Protein AF-A0A8I6AKY4-F1 (afdb_monomer_lite)

pLDDT: mean 74.77, std 22.82, range [27.61, 95.56]

Secondary structure (DSSP, 8-state):
-EEEEE--S--SS--SS-GGGGS-TTT--EEEE-SHHHHHHHHSGGGTTT---EEEEES-SS--EEE-----SS---HHHHHHHHHHHHHTTTTTTEEEE-S---GGGGTT--S-EEEEPPPP---PPP-----S------PPPPP-------------

Radius of gyration: 21.09 Å; chains: 1; bounding box: 48×39×75 Å

Foldseek 3Di:
DEKAFEDDPQAADPPVPQNQRNPHLLVDFGKAADCVQCVVCVVPVVSHPVGGYIYTHHNDHDAMDDDDDHDDPDDDDPVVVLVVLCVCCVPPCPVAEAEDADPDDRVVCVPVDHHHYDYDDDPDPPDDDPDDDDPDDDDDDDDDDDDPPPDPPDPDDDD

Sequence (159 aa):
MTTVHAITATVDGLSGKLWRDGHGAAQNIIPASTGAAKAVGKVIPELNEKLTGMAFRVPIPNVSVVDLTCHLEKPAKYNDIKKVVKQASEGPLKGILGYTEDQVVSCDFNTTGGWTSWPTWPPRSKKPWTTHPSPARILRARERPSVAEESPSQLSPQH

Structure (mmCIF, N/CA/C/O backbone):
data_AF-A0A8I6AKY4-F1
#
_entry.id   AF-A0A8I6AKY4-F1
#
loop_
_atom_site.group_PDB
_atom_site.id
_atom_site.type_symbol
_atom_site.label_atom_id
_atom_site.label_alt_id
_atom_site.label_comp_id
_atom_site.label_asym_id
_atom_site.label_entity_id
_atom_site.label_seq_id
_atom_site.pdbx_PDB_ins_code
_atom_site.Cartn_x
_atom_site.Cartn_y
_atom_site.Cartn_z
_atom_site.occupancy
_atom_site.B_iso_or_equiv
_atom_site.auth_seq_id
_atom_site.auth_comp_id
_atom_site.auth_asym_id
_atom_site.auth_atom_id
_atom_site.pdbx_PDB_model_num
ATOM 1 N N . MET A 1 1 ? -0.404 7.365 4.313 1.00 91.31 1 MET A N 1
ATOM 2 C CA . MET A 1 1 ? -0.684 6.403 3.225 1.00 91.31 1 MET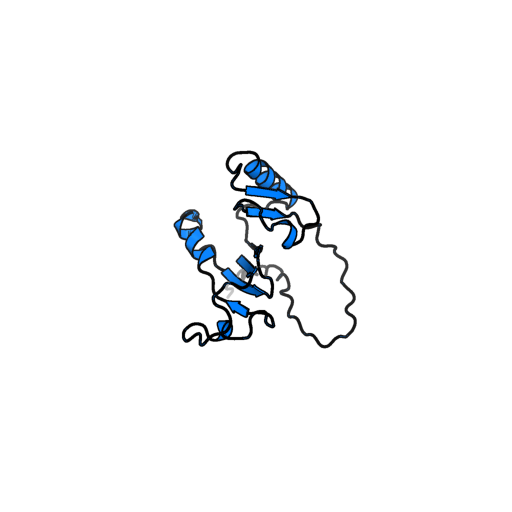 A CA 1
ATOM 3 C C . MET A 1 1 ? 0.400 6.472 2.165 1.00 91.31 1 MET A C 1
ATOM 5 O O . MET A 1 1 ? 0.971 7.538 1.955 1.00 91.31 1 MET A O 1
ATOM 9 N N . THR A 1 2 ? 0.641 5.369 1.476 1.00 95.56 2 THR A N 1
ATOM 10 C CA . THR A 1 2 ? 1.511 5.305 0.302 1.00 95.56 2 THR A CA 1
ATOM 11 C C . THR A 1 2 ? 0.701 4.749 -0.855 1.00 95.56 2 THR A C 1
ATOM 13 O O . THR A 1 2 ? -0.006 3.766 -0.678 1.00 95.56 2 THR A O 1
ATOM 16 N N . THR A 1 3 ? 0.781 5.349 -2.038 1.00 93.94 3 THR A N 1
ATOM 17 C CA . THR A 1 3 ? 0.247 4.718 -3.251 1.00 93.94 3 THR A CA 1
ATOM 18 C C . THR A 1 3 ? 1.386 4.157 -4.089 1.00 93.94 3 THR A C 1
ATOM 20 O O . THR A 1 3 ? 2.341 4.870 -4.393 1.00 93.94 3 THR A O 1
ATOM 23 N N . VAL A 1 4 ? 1.301 2.876 -4.444 1.00 94.81 4 VAL A N 1
ATOM 24 C CA . VAL A 1 4 ? 2.139 2.291 -5.493 1.00 94.81 4 VAL A CA 1
ATOM 25 C C . VAL A 1 4 ? 1.341 2.427 -6.775 1.00 94.81 4 VAL A C 1
ATOM 27 O O . VAL A 1 4 ? 0.308 1.777 -6.949 1.00 94.81 4 VAL A O 1
ATOM 30 N N . HIS A 1 5 ? 1.769 3.367 -7.604 1.00 92.88 5 HIS A N 1
ATOM 31 C CA . HIS A 1 5 ? 0.959 3.921 -8.668 1.00 92.88 5 HIS A CA 1
ATOM 32 C C . HIS A 1 5 ? 1.560 3.603 -10.034 1.00 92.88 5 HIS A C 1
ATOM 34 O O . HIS A 1 5 ? 2.763 3.755 -10.239 1.00 92.88 5 HIS A O 1
ATOM 40 N N . ALA A 1 6 ? 0.711 3.221 -10.985 1.00 92.38 6 ALA A N 1
ATOM 41 C CA . ALA A 1 6 ? 1.086 3.073 -12.386 1.00 92.38 6 ALA A CA 1
ATOM 42 C C . ALA A 1 6 ? 1.697 4.363 -12.952 1.00 92.38 6 ALA A C 1
ATOM 44 O O . ALA A 1 6 ? 1.391 5.479 -12.494 1.00 92.38 6 ALA A O 1
ATOM 45 N N . ILE A 1 7 ? 2.541 4.214 -13.968 1.00 89.62 7 ILE A N 1
ATOM 46 C CA . ILE A 1 7 ? 2.985 5.356 -14.763 1.00 89.62 7 ILE A CA 1
ATOM 47 C C . ILE A 1 7 ? 1.781 5.988 -15.473 1.00 89.62 7 ILE A C 1
ATOM 49 O O . ILE A 1 7 ? 0.850 5.304 -15.886 1.00 89.62 7 ILE A O 1
ATOM 53 N N . THR A 1 8 ? 1.777 7.311 -15.579 1.00 84.1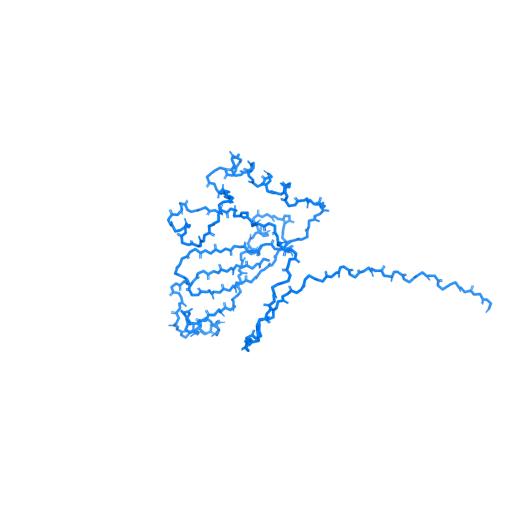9 8 THR A N 1
ATOM 54 C CA . THR A 1 8 ? 0.749 8.074 -16.304 1.00 84.19 8 THR A CA 1
ATOM 55 C C . THR A 1 8 ? 1.361 8.683 -17.559 1.00 84.19 8 THR A C 1
ATOM 57 O O . THR A 1 8 ? 2.575 8.715 -17.681 1.00 84.19 8 THR A O 1
ATOM 60 N N . ALA A 1 9 ? 0.563 9.217 -18.485 1.00 73.88 9 ALA A N 1
ATOM 61 C CA . ALA A 1 9 ? 1.056 9.789 -19.749 1.00 73.88 9 ALA A CA 1
ATOM 62 C C . ALA A 1 9 ? 2.024 10.993 -19.608 1.00 73.88 9 ALA A C 1
ATOM 64 O O . ALA A 1 9 ? 2.488 11.540 -20.599 1.00 73.88 9 ALA A O 1
ATOM 65 N N . THR A 1 10 ? 2.337 11.417 -18.383 1.00 65.44 10 THR A N 1
ATOM 66 C CA . THR A 1 10 ? 3.255 12.514 -18.052 1.00 65.44 10 THR A CA 1
ATOM 67 C C . THR A 1 10 ? 4.720 12.068 -17.957 1.00 65.44 10 THR A C 1
ATOM 69 O O . THR A 1 10 ? 5.490 12.694 -17.233 1.00 65.44 10 THR A O 1
ATOM 72 N N . VAL A 1 11 ? 5.092 10.963 -18.606 1.00 56.97 11 VAL A N 1
ATOM 73 C CA . VAL A 1 11 ? 6.409 10.328 -18.458 1.00 56.97 11 VAL A CA 1
ATOM 74 C C . VAL A 1 11 ? 7.369 10.720 -19.574 1.00 56.97 11 VAL A C 1
ATOM 76 O O . VAL A 1 11 ? 6.969 10.837 -20.726 1.00 56.97 11 VAL A O 1
ATOM 79 N N . ASP A 1 12 ? 8.631 10.908 -19.191 1.00 52.47 12 ASP A N 1
ATOM 80 C CA . ASP A 1 12 ? 9.791 11.198 -20.037 1.00 52.47 12 ASP A CA 1
ATOM 81 C C . ASP A 1 12 ? 9.717 12.555 -20.767 1.00 52.47 12 ASP A C 1
ATOM 83 O O . ASP A 1 12 ? 9.501 12.665 -21.972 1.00 52.47 12 ASP A O 1
ATOM 87 N N . GLY A 1 13 ? 9.935 13.631 -20.003 1.00 56.31 13 GLY A N 1
ATOM 88 C CA . GLY A 1 13 ? 10.066 14.995 -20.516 1.00 56.31 13 GLY A CA 1
ATOM 89 C C . GLY A 1 13 ? 10.675 15.951 -19.486 1.00 56.31 13 GLY A C 1
ATOM 90 O O . GLY A 1 13 ? 10.803 15.612 -18.309 1.00 56.31 13 GLY A O 1
ATOM 91 N N . LEU A 1 14 ? 11.059 17.160 -19.916 1.00 53.72 14 LEU A N 1
ATOM 92 C CA . LEU A 1 14 ? 11.582 18.219 -19.039 1.00 53.72 14 LEU A CA 1
ATOM 93 C C . LEU A 1 14 ? 10.528 18.628 -17.994 1.00 53.72 14 LEU A C 1
ATOM 95 O O . LEU A 1 14 ? 9.745 19.556 -18.197 1.00 53.72 14 LEU A O 1
ATOM 99 N N . SER A 1 15 ? 10.505 17.951 -16.848 1.00 62.69 15 SER A N 1
ATOM 100 C CA . SER A 1 15 ? 9.661 18.339 -15.723 1.00 62.69 15 SER A CA 1
ATOM 101 C C . SER A 1 15 ? 10.330 19.475 -14.955 1.00 62.69 15 SER A C 1
ATOM 103 O O . SER A 1 15 ? 11.101 19.262 -14.021 1.00 62.69 15 SER A O 1
ATOM 105 N N . GLY A 1 16 ? 10.019 20.716 -15.338 1.00 63.00 16 GLY A N 1
ATOM 106 C CA . GLY A 1 16 ? 10.543 21.911 -14.664 1.00 63.00 16 GLY A CA 1
ATOM 107 C C . GLY A 1 16 ? 10.084 22.069 -13.206 1.00 63.00 16 GLY A C 1
ATOM 108 O O . GLY A 1 16 ? 10.646 22.878 -12.476 1.00 63.00 16 GLY A O 1
ATOM 109 N N . LYS A 1 17 ? 9.066 21.313 -12.766 1.00 68.94 17 LYS A N 1
ATOM 110 C CA . LYS A 1 17 ? 8.501 21.397 -11.404 1.00 68.94 17 LYS A CA 1
ATOM 111 C C . LYS A 1 17 ? 8.797 20.170 -10.541 1.00 68.94 17 LYS A C 1
ATOM 113 O O . LYS A 1 17 ? 8.909 20.305 -9.326 1.00 68.94 17 LYS A O 1
ATOM 118 N N . LEU A 1 18 ? 8.916 18.984 -11.142 1.00 76.06 18 LEU A N 1
ATOM 119 C CA . LEU A 1 18 ? 9.116 17.710 -10.446 1.00 76.06 18 LEU A CA 1
ATOM 120 C C . LEU A 1 18 ? 10.275 16.962 -11.103 1.00 76.06 18 LEU A C 1
ATOM 122 O O . LEU A 1 18 ? 10.064 16.083 -11.931 1.00 76.06 18 LEU A O 1
ATOM 126 N N . TRP A 1 19 ? 11.503 17.319 -10.724 1.00 81.31 19 TRP A N 1
ATOM 127 C CA . TRP A 1 19 ? 12.734 16.811 -11.346 1.00 81.31 19 TRP A CA 1
ATOM 128 C C . TRP A 1 19 ? 12.799 15.280 -11.445 1.00 81.31 19 TRP A C 1
ATOM 130 O O . TRP A 1 19 ? 13.345 14.749 -12.406 1.00 81.31 19 TRP A O 1
ATOM 140 N N . ARG A 1 20 ? 12.202 14.570 -10.475 1.00 81.69 20 ARG A N 1
ATOM 141 C CA . ARG A 1 20 ? 12.187 13.104 -10.445 1.00 81.69 20 ARG A CA 1
ATOM 142 C C . ARG A 1 20 ? 11.324 12.482 -11.541 1.00 81.69 20 ARG A C 1
ATOM 144 O O . ARG A 1 20 ? 11.651 11.402 -12.016 1.00 81.69 20 ARG A O 1
ATOM 151 N N . ASP A 1 21 ? 10.250 13.157 -11.939 1.00 79.31 21 ASP A N 1
ATOM 152 C CA . ASP A 1 21 ? 9.295 12.650 -12.933 1.00 79.31 21 ASP A CA 1
ATOM 153 C C . ASP A 1 21 ? 9.873 12.691 -14.358 1.00 79.31 21 ASP A C 1
ATOM 155 O O . ASP A 1 21 ? 9.324 12.072 -15.262 1.00 79.31 21 ASP A O 1
ATOM 159 N N . GLY A 1 22 ? 10.990 13.403 -14.558 1.00 78.00 22 GLY A N 1
ATOM 160 C CA . GLY A 1 22 ? 11.716 13.436 -15.828 1.00 78.00 22 GLY A CA 1
ATOM 161 C C . GLY A 1 22 ? 12.655 12.245 -16.054 1.00 78.00 22 GLY A C 1
ATOM 162 O O . GLY A 1 22 ? 13.256 12.154 -17.121 1.00 78.00 22 GLY A O 1
ATOM 163 N N . HIS A 1 23 ? 12.824 11.351 -15.073 1.00 82.19 23 HIS A N 1
ATOM 164 C CA . HIS A 1 23 ? 13.588 10.117 -15.260 1.00 82.19 23 HIS A CA 1
ATOM 165 C C . HIS A 1 23 ? 12.758 9.058 -15.993 1.00 82.19 23 HIS A C 1
ATOM 167 O O . HIS A 1 23 ? 11.559 8.961 -15.755 1.00 82.19 23 HIS A O 1
ATOM 173 N N . GLY A 1 24 ? 13.434 8.212 -16.783 1.00 83.44 24 GLY A N 1
ATOM 174 C CA . GLY A 1 24 ? 12.841 7.107 -17.546 1.00 83.44 24 GLY A CA 1
ATOM 175 C C . GLY A 1 24 ? 11.851 6.278 -16.728 1.00 83.44 24 GLY A C 1
ATOM 176 O O . GLY A 1 24 ? 12.265 5.435 -15.924 1.00 83.44 24 GLY A O 1
ATOM 177 N N . ALA A 1 25 ? 10.552 6.500 -16.910 1.00 85.69 25 ALA A N 1
ATOM 178 C CA . ALA A 1 25 ? 9.545 5.989 -15.977 1.00 85.69 25 ALA A CA 1
ATOM 179 C C . ALA A 1 25 ? 9.396 4.462 -16.019 1.00 85.69 25 ALA A C 1
ATOM 181 O O . ALA A 1 25 ? 9.100 3.834 -15.006 1.00 85.69 25 ALA A O 1
ATOM 182 N N . ALA A 1 26 ? 9.670 3.850 -17.172 1.00 88.56 26 ALA A N 1
ATOM 183 C CA . ALA A 1 26 ? 9.663 2.397 -17.339 1.00 88.56 26 ALA A CA 1
ATOM 184 C C . ALA A 1 26 ? 10.854 1.689 -16.658 1.00 88.56 26 ALA A C 1
ATOM 186 O O . ALA A 1 26 ? 10.868 0.466 -16.559 1.00 88.56 26 ALA A O 1
ATOM 187 N N . GLN A 1 27 ? 11.860 2.438 -16.196 1.00 89.69 27 GLN A N 1
ATOM 188 C CA . GLN A 1 27 ? 13.101 1.893 -15.630 1.00 89.69 27 GLN A CA 1
ATOM 189 C C . GLN A 1 27 ? 13.296 2.249 -14.152 1.00 89.69 27 GLN A C 1
ATOM 191 O O . GLN A 1 27 ? 14.243 1.777 -13.528 1.00 89.69 27 GLN A O 1
ATOM 196 N N . ASN A 1 28 ? 12.421 3.080 -13.580 1.00 89.69 28 ASN A N 1
ATOM 197 C CA . ASN A 1 28 ? 12.614 3.656 -12.255 1.00 89.69 28 ASN A CA 1
ATOM 198 C C . ASN A 1 28 ? 11.405 3.449 -11.344 1.00 89.69 28 ASN A C 1
ATOM 200 O O . ASN A 1 28 ? 10.258 3.402 -11.781 1.00 89.69 28 ASN A O 1
ATOM 204 N N . ILE A 1 29 ? 11.683 3.402 -10.041 1.00 93.50 29 ILE A N 1
ATOM 205 C CA . ILE A 1 29 ? 10.681 3.636 -9.001 1.00 93.50 29 ILE A CA 1
ATOM 206 C C . ILE A 1 29 ? 10.812 5.103 -8.603 1.00 93.50 29 ILE A C 1
ATOM 208 O O . ILE A 1 29 ? 11.798 5.486 -7.974 1.00 93.50 29 ILE A O 1
ATOM 212 N N . ILE A 1 30 ? 9.839 5.928 -8.981 1.00 90.31 30 ILE A N 1
ATOM 213 C CA . ILE A 1 30 ? 9.921 7.385 -8.831 1.00 90.31 30 ILE A CA 1
ATOM 214 C C . ILE A 1 30 ? 9.077 7.818 -7.626 1.00 90.31 30 ILE A C 1
ATOM 216 O O . ILE A 1 30 ? 7.847 7.718 -7.672 1.00 90.31 30 ILE A O 1
ATOM 220 N N . PRO A 1 31 ? 9.688 8.302 -6.527 1.00 92.31 31 PRO A N 1
ATOM 221 C CA . PRO A 1 31 ? 8.924 8.841 -5.415 1.00 92.31 31 PRO A CA 1
ATOM 222 C C . PRO A 1 31 ? 8.348 10.212 -5.782 1.00 92.31 31 PRO A C 1
ATOM 224 O O . PRO A 1 31 ? 9.103 11.142 -6.079 1.00 92.31 31 PRO A O 1
ATOM 227 N N . ALA A 1 32 ? 7.032 10.348 -5.661 1.00 88.50 32 ALA A N 1
ATOM 228 C CA . ALA A 1 32 ? 6.263 11.545 -5.975 1.00 88.50 32 ALA A CA 1
ATOM 229 C C . ALA A 1 32 ? 5.398 11.985 -4.782 1.00 88.50 32 ALA A C 1
ATOM 231 O O . ALA A 1 32 ? 5.080 11.205 -3.877 1.00 88.50 32 ALA A O 1
ATOM 232 N N . SER A 1 33 ? 5.003 13.256 -4.768 1.00 87.25 33 SER A N 1
ATOM 233 C CA . SER A 1 33 ? 4.001 13.756 -3.826 1.00 87.25 33 SER A CA 1
ATOM 234 C C . SER A 1 33 ? 2.590 13.388 -4.301 1.00 87.25 33 SER A C 1
ATOM 236 O O . SER A 1 33 ? 2.339 13.210 -5.491 1.00 87.25 33 SER A O 1
ATOM 238 N N . THR A 1 34 ? 1.646 13.261 -3.366 1.00 87.00 34 THR A N 1
ATOM 239 C CA . THR A 1 34 ? 0.226 13.059 -3.685 1.00 87.00 34 THR A CA 1
ATOM 240 C C . THR A 1 34 ? -0.649 13.980 -2.848 1.00 87.00 34 THR A C 1
ATOM 242 O O . THR A 1 34 ? -0.436 14.159 -1.649 1.00 87.00 34 THR A O 1
ATOM 245 N N . GLY A 1 35 ? -1.654 14.575 -3.491 1.00 85.44 35 GLY A N 1
ATOM 246 C CA . GLY A 1 35 ? -2.694 15.354 -2.824 1.00 85.44 35 GLY A CA 1
ATOM 247 C C . GLY A 1 35 ? -3.830 14.499 -2.257 1.00 85.44 35 GLY A C 1
ATOM 248 O O . GLY A 1 35 ? -4.691 15.048 -1.577 1.00 85.44 35 GLY A O 1
ATOM 249 N N . ALA A 1 36 ? -3.844 13.183 -2.508 1.00 88.25 36 ALA A N 1
ATOM 250 C CA . ALA A 1 36 ? -4.985 12.316 -2.206 1.00 88.25 36 ALA A CA 1
ATOM 251 C C . ALA A 1 36 ? -5.358 12.326 -0.717 1.00 88.25 36 ALA A C 1
ATOM 253 O O . ALA A 1 36 ? -6.506 12.580 -0.371 1.00 88.25 36 ALA A O 1
ATOM 254 N N . ALA A 1 37 ? -4.382 12.149 0.177 1.00 86.50 37 ALA A N 1
ATOM 255 C CA . ALA A 1 37 ? -4.631 12.157 1.620 1.00 86.50 37 ALA A CA 1
ATOM 256 C C . ALA A 1 37 ? -5.174 13.510 2.120 1.00 86.50 37 ALA A C 1
ATOM 258 O O . ALA A 1 37 ? -6.089 13.548 2.938 1.00 86.50 37 ALA A O 1
ATOM 259 N N . LYS A 1 38 ? -4.669 14.622 1.565 1.00 87.88 38 LYS A N 1
ATOM 260 C CA . LYS A 1 38 ? -5.174 15.969 1.872 1.00 87.88 38 LYS A CA 1
ATOM 261 C C . LYS A 1 38 ? -6.592 16.182 1.336 1.00 87.88 38 LYS A C 1
ATOM 263 O O . LYS A 1 38 ? -7.381 16.877 1.963 1.00 87.88 38 LYS A O 1
ATOM 268 N N . ALA A 1 39 ? -6.926 15.590 0.188 1.00 91.94 39 ALA A N 1
ATOM 269 C CA . ALA A 1 39 ? -8.270 15.646 -0.379 1.00 91.94 39 ALA A CA 1
ATOM 270 C C . ALA A 1 39 ? -9.284 14.856 0.463 1.00 91.94 39 ALA A C 1
ATOM 272 O O . ALA A 1 39 ? -10.404 15.328 0.636 1.00 91.94 39 ALA A O 1
ATOM 273 N N . VAL A 1 40 ? -8.884 13.725 1.061 1.00 91.19 40 VAL A N 1
ATOM 274 C CA . VAL A 1 40 ? -9.738 12.984 2.010 1.00 91.19 40 VAL A CA 1
ATOM 275 C C . VAL A 1 40 ? -10.151 13.874 3.182 1.00 91.19 40 VAL A C 1
ATOM 277 O O . VAL A 1 40 ? -11.324 13.886 3.528 1.00 91.19 40 VAL A O 1
ATOM 280 N N . GLY A 1 41 ? -9.239 14.688 3.723 1.00 91.25 41 GLY A N 1
ATOM 281 C CA . GLY A 1 41 ? -9.556 15.646 4.790 1.00 91.25 41 GLY A CA 1
ATOM 282 C C . GLY A 1 41 ? -10.580 16.721 4.404 1.00 91.25 41 GLY A C 1
ATOM 283 O O . GLY A 1 41 ? -11.279 17.242 5.267 1.00 91.25 41 GLY A O 1
ATOM 284 N N . LYS A 1 42 ? -10.715 17.029 3.107 1.00 92.56 42 LYS A N 1
ATOM 285 C CA . LYS A 1 42 ? -11.746 17.950 2.601 1.00 92.56 42 LYS A CA 1
ATOM 286 C C . LYS A 1 42 ? -13.113 17.281 2.462 1.00 92.56 42 LYS A C 1
ATOM 288 O O . LYS A 1 42 ? -14.125 17.943 2.648 1.00 92.56 42 LYS A O 1
ATOM 293 N N . VAL A 1 43 ? -13.139 15.997 2.102 1.00 93.88 43 VAL A N 1
ATOM 294 C CA . VAL A 1 43 ? -14.379 15.220 1.921 1.00 93.88 43 VAL A CA 1
ATOM 295 C C . VAL A 1 43 ? -14.913 14.709 3.259 1.00 93.88 43 VAL A C 1
ATOM 297 O O . VAL A 1 43 ? -16.120 14.669 3.466 1.00 93.88 43 VAL A O 1
ATOM 300 N N . ILE A 1 44 ? -14.016 14.337 4.170 1.00 92.75 44 ILE A N 1
ATOM 301 C CA . ILE A 1 44 ? -14.315 13.829 5.508 1.00 92.75 44 ILE A CA 1
ATOM 302 C C . ILE A 1 44 ? -13.626 14.772 6.504 1.00 92.75 44 ILE A C 1
ATOM 304 O O . ILE A 1 44 ? -12.457 14.553 6.837 1.00 92.75 44 ILE A O 1
ATOM 308 N N . PRO A 1 45 ? -14.318 15.830 6.974 1.00 93.31 45 PRO A N 1
ATOM 309 C CA . PRO A 1 45 ? -13.723 16.861 7.828 1.00 93.31 45 PRO A CA 1
ATOM 310 C C . PRO A 1 45 ? -13.079 16.311 9.106 1.00 93.31 45 PRO A C 1
ATOM 312 O O . PRO A 1 45 ? -12.060 16.822 9.560 1.00 93.31 45 PRO A O 1
ATOM 315 N N . GLU A 1 46 ? -13.615 15.217 9.650 1.00 93.75 46 GLU A N 1
ATOM 316 C CA . GLU A 1 46 ? -13.072 14.530 10.830 1.00 93.75 46 GLU A CA 1
ATOM 317 C C . GLU A 1 46 ? -11.662 13.953 10.617 1.00 93.75 46 GLU A C 1
ATOM 319 O O . GLU A 1 46 ? -10.947 13.685 11.588 1.00 93.75 46 GLU A O 1
ATOM 324 N N . LEU A 1 47 ? -11.259 13.760 9.356 1.00 91.94 47 LEU A N 1
ATOM 325 C CA . LEU A 1 47 ? -9.940 13.280 8.940 1.00 91.94 47 LEU A CA 1
ATOM 326 C C . LEU A 1 47 ? -9.025 14.409 8.451 1.00 91.94 47 LEU A C 1
ATOM 328 O O . LEU A 1 47 ? -7.899 14.129 8.025 1.00 91.94 47 LEU A O 1
ATOM 332 N N . ASN A 1 48 ? -9.473 15.669 8.501 1.00 90.81 48 ASN A N 1
ATOM 333 C CA . ASN A 1 48 ? -8.642 16.797 8.106 1.00 90.81 48 ASN A CA 1
ATOM 334 C C . ASN A 1 48 ? -7.369 16.846 8.958 1.00 90.81 48 ASN A C 1
ATOM 336 O O . ASN A 1 48 ? -7.409 16.630 10.165 1.00 90.81 48 ASN A O 1
ATOM 340 N N . GLU A 1 49 ? -6.229 17.052 8.296 1.00 90.81 49 GLU A N 1
ATOM 341 C CA . GLU A 1 49 ? -4.881 17.068 8.894 1.00 90.81 49 GLU A CA 1
ATOM 342 C C . GLU A 1 49 ? -4.411 15.757 9.561 1.00 90.81 49 GLU A C 1
ATOM 344 O O . GLU A 1 49 ? -3.232 15.625 9.883 1.00 90.81 49 GLU A O 1
ATOM 349 N N . LYS A 1 50 ? -5.270 14.736 9.683 1.00 92.12 50 LYS A N 1
ATOM 350 C CA . LYS A 1 50 ? -4.916 13.422 10.252 1.00 92.12 50 LYS A CA 1
ATOM 351 C C . LYS A 1 50 ? -4.268 12.477 9.243 1.00 92.12 50 LYS A C 1
ATOM 353 O O . LYS A 1 50 ? -3.629 11.500 9.630 1.00 92.12 50 LYS A O 1
ATOM 358 N N . LEU A 1 51 ? -4.437 12.738 7.947 1.00 90.75 51 LEU A N 1
ATOM 359 C CA . LEU A 1 51 ? -3.916 11.898 6.873 1.00 90.75 51 LEU A CA 1
ATOM 360 C C . LEU A 1 51 ? -2.950 12.672 5.976 1.00 90.75 51 LEU A C 1
ATOM 362 O O . LEU A 1 51 ? -3.259 13.726 5.428 1.00 90.75 51 LEU A O 1
ATOM 366 N N . THR A 1 52 ? -1.783 12.075 5.750 1.00 92.25 52 THR A N 1
ATOM 367 C CA . THR A 1 52 ? -0.821 12.499 4.729 1.00 92.25 52 THR A CA 1
ATOM 368 C C . THR A 1 52 ? -0.363 11.295 3.912 1.00 92.25 52 THR A C 1
ATOM 370 O O . THR A 1 52 ? -0.602 10.137 4.287 1.00 92.25 52 THR A O 1
ATOM 373 N N . GLY A 1 53 ? 0.281 11.535 2.774 1.00 91.38 53 GLY A N 1
ATOM 374 C CA . GLY A 1 53 ? 0.805 10.445 1.976 1.00 91.38 53 GLY A CA 1
ATOM 375 C C . GLY A 1 53 ? 1.804 10.826 0.903 1.00 91.38 53 GLY A C 1
ATOM 376 O O . GLY A 1 53 ? 2.006 11.995 0.581 1.00 91.38 53 GLY A O 1
ATOM 377 N N . MET A 1 54 ? 2.414 9.786 0.351 1.00 94.12 54 MET A N 1
ATOM 378 C CA . MET A 1 54 ? 3.359 9.843 -0.759 1.00 94.12 54 MET A CA 1
ATOM 379 C C . MET A 1 54 ? 2.985 8.811 -1.825 1.00 94.12 54 MET A C 1
ATOM 381 O O . MET A 1 54 ? 2.164 7.924 -1.587 1.00 94.12 54 MET A O 1
ATOM 385 N N . ALA A 1 55 ? 3.577 8.927 -3.005 1.00 92.56 55 ALA A N 1
ATOM 386 C CA . ALA A 1 55 ? 3.401 7.989 -4.101 1.00 92.56 55 ALA A CA 1
ATOM 387 C C . ALA A 1 55 ? 4.753 7.414 -4.533 1.00 92.56 55 ALA A C 1
ATOM 389 O O . ALA A 1 55 ? 5.765 8.111 -4.501 1.00 92.56 55 ALA A O 1
ATOM 390 N N . PHE A 1 56 ? 4.754 6.169 -4.990 1.00 94.25 56 PHE A N 1
ATOM 391 C CA . PHE A 1 56 ? 5.820 5.593 -5.796 1.00 94.25 56 PHE A CA 1
ATOM 392 C C . PHE A 1 56 ? 5.242 5.261 -7.163 1.00 94.25 56 PHE A C 1
ATOM 394 O O . PHE A 1 56 ? 4.357 4.412 -7.261 1.00 94.25 56 PHE A O 1
ATOM 401 N N . ARG A 1 57 ? 5.723 5.929 -8.210 1.00 90.81 57 ARG A N 1
ATOM 402 C CA . ARG A 1 57 ? 5.420 5.542 -9.588 1.00 90.81 57 ARG A CA 1
ATOM 403 C C . ARG A 1 57 ? 6.276 4.332 -9.928 1.00 90.81 57 ARG A C 1
ATOM 405 O O . ARG A 1 57 ? 7.492 4.394 -9.753 1.00 90.81 57 ARG A O 1
ATOM 412 N N . VAL A 1 58 ? 5.647 3.245 -10.352 1.00 93.31 58 VAL A N 1
ATOM 413 C CA . VAL A 1 58 ? 6.322 1.984 -10.681 1.00 93.31 58 VAL A CA 1
ATOM 414 C C . VAL A 1 58 ? 6.079 1.600 -12.144 1.00 93.31 58 VAL A C 1
ATOM 416 O O . VAL A 1 58 ? 5.040 1.996 -12.675 1.00 93.31 58 VAL A O 1
ATOM 419 N N . PRO A 1 59 ? 6.976 0.820 -12.784 1.00 93.50 59 PRO A N 1
ATOM 420 C CA . PRO A 1 59 ? 6.902 0.446 -14.206 1.00 93.50 59 PRO A CA 1
ATOM 421 C C . PRO A 1 59 ? 5.743 -0.495 -14.595 1.00 93.50 59 PRO A C 1
ATOM 423 O O . PRO A 1 59 ? 5.958 -1.576 -15.139 1.00 93.50 59 PRO A O 1
ATOM 426 N N . ILE A 1 60 ? 4.499 -0.102 -14.320 1.00 92.38 60 ILE A N 1
ATOM 427 C CA . ILE A 1 60 ? 3.282 -0.799 -14.752 1.00 92.38 60 ILE A CA 1
ATOM 428 C C . ILE A 1 60 ? 2.348 0.187 -15.465 1.00 92.38 60 ILE A C 1
ATOM 430 O O . ILE A 1 60 ? 2.229 1.332 -15.021 1.00 92.38 60 ILE A O 1
ATOM 434 N N . PRO A 1 61 ? 1.675 -0.232 -16.553 1.00 91.06 61 PRO A N 1
ATOM 435 C CA . PRO A 1 61 ? 0.887 0.673 -17.390 1.00 91.06 61 PRO A CA 1
ATOM 436 C C . PRO A 1 61 ? -0.466 1.053 -16.780 1.00 91.06 61 PRO A C 1
ATOM 438 O O . PRO A 1 61 ? -1.036 2.076 -17.143 1.00 91.06 61 PRO A O 1
ATOM 441 N N . ASN A 1 62 ? -1.009 0.225 -15.886 1.00 91.25 62 ASN A N 1
ATOM 442 C CA . ASN A 1 62 ? -2.317 0.437 -15.283 1.00 91.25 62 ASN A CA 1
ATOM 443 C C . ASN A 1 62 ? -2.413 -0.251 -13.914 1.00 91.25 62 ASN A C 1
ATOM 445 O O . ASN A 1 62 ? -1.586 -1.103 -13.582 1.00 91.25 62 ASN A O 1
ATOM 449 N N . VAL A 1 63 ? -3.460 0.113 -13.169 1.00 92.38 63 VAL A N 1
ATOM 450 C CA . VAL A 1 63 ? -3.787 -0.324 -11.807 1.00 92.38 63 VAL A CA 1
ATOM 451 C C . VAL A 1 63 ? -2.800 0.210 -10.776 1.00 92.38 63 VAL A C 1
ATOM 453 O O . VAL A 1 63 ? -1.613 0.402 -11.013 1.00 92.38 63 VAL A O 1
ATOM 456 N N . SER A 1 64 ? -3.321 0.566 -9.611 1.00 93.44 64 SER A N 1
ATOM 457 C CA . SER A 1 64 ? -2.553 1.136 -8.508 1.00 93.44 64 SER A CA 1
ATOM 458 C C . SER A 1 64 ? -3.114 0.617 -7.196 1.00 93.44 64 SER A C 1
ATOM 460 O O . SER A 1 64 ? -4.282 0.241 -7.124 1.00 93.44 64 SER A O 1
ATOM 462 N N . VAL A 1 65 ? -2.291 0.606 -6.153 1.00 94.06 65 VAL A N 1
ATOM 463 C CA . VAL A 1 65 ? -2.699 0.162 -4.816 1.00 94.06 65 VAL A CA 1
ATOM 464 C C . VAL A 1 65 ? -2.467 1.270 -3.798 1.00 94.06 65 VAL A C 1
ATOM 466 O O . VAL A 1 65 ? -1.510 2.044 -3.900 1.00 94.06 65 VAL A O 1
ATOM 469 N N . VAL A 1 66 ? -3.368 1.351 -2.821 1.00 93.81 66 VAL A N 1
ATOM 470 C CA . VAL A 1 66 ? -3.239 2.209 -1.643 1.00 93.81 66 VAL A CA 1
ATOM 471 C C . VAL A 1 66 ? -2.809 1.345 -0.463 1.00 93.81 66 VAL A C 1
ATOM 473 O O . VAL A 1 66 ? -3.502 0.407 -0.085 1.00 93.81 66 VAL A O 1
ATOM 476 N N . ASP A 1 67 ? -1.677 1.696 0.132 1.00 94.06 67 ASP A N 1
ATOM 477 C CA . ASP A 1 67 ? -1.193 1.168 1.402 1.00 94.06 67 ASP A CA 1
ATOM 478 C C . ASP A 1 67 ? -1.494 2.185 2.514 1.00 94.06 67 ASP A C 1
ATOM 480 O O . ASP A 1 67 ? -0.918 3.284 2.578 1.00 94.06 67 ASP A O 1
ATOM 484 N N . LEU A 1 68 ? -2.468 1.856 3.361 1.00 92.62 68 LEU A N 1
ATOM 485 C CA . LEU A 1 68 ? -2.930 2.713 4.446 1.00 92.62 68 LEU A CA 1
ATOM 486 C C . LEU A 1 68 ? -2.466 2.170 5.798 1.00 92.62 68 LEU A C 1
ATOM 488 O O . LEU A 1 68 ? -3.092 1.293 6.386 1.00 92.62 68 LEU A O 1
ATOM 492 N N . THR A 1 69 ? -1.428 2.797 6.341 1.00 92.62 69 THR A N 1
ATOM 493 C CA . THR A 1 69 ? -1.066 2.674 7.757 1.00 92.62 69 THR A CA 1
ATOM 494 C C . THR A 1 69 ? -1.741 3.784 8.554 1.00 92.62 69 THR A C 1
ATOM 496 O O . THR A 1 69 ? -1.604 4.961 8.210 1.00 92.62 69 THR A O 1
ATOM 499 N N . CYS A 1 70 ? -2.454 3.421 9.618 1.00 92.12 70 CYS A N 1
ATOM 500 C CA . CYS A 1 70 ? -3.117 4.358 10.521 1.00 92.12 70 CYS A CA 1
ATOM 501 C C . CYS A 1 70 ? -3.088 3.850 11.968 1.00 92.12 70 CYS A C 1
ATOM 503 O O . CYS A 1 70 ? -2.971 2.649 12.214 1.00 92.12 70 CYS A O 1
ATOM 505 N N . HIS A 1 71 ? -3.201 4.779 12.916 1.00 91.50 71 HIS A N 1
ATOM 506 C CA . HIS A 1 71 ? -3.497 4.463 14.309 1.00 91.50 71 HIS A CA 1
ATOM 507 C C . HIS A 1 71 ? -5.009 4.532 14.510 1.00 91.50 71 HIS A C 1
ATOM 509 O O . HIS A 1 71 ? -5.641 5.513 14.121 1.00 91.50 71 HIS A O 1
ATOM 515 N N . LEU A 1 72 ? -5.580 3.477 15.086 1.00 93.31 72 LEU A N 1
ATOM 516 C CA . LEU A 1 72 ? -7.006 3.411 15.386 1.00 93.31 72 LEU A CA 1
ATOM 517 C C . LEU A 1 72 ? -7.274 4.023 16.761 1.00 93.31 72 LEU A C 1
ATOM 519 O O . LEU A 1 72 ? -6.516 3.778 17.695 1.00 93.31 72 LEU A O 1
ATOM 523 N N . GLU A 1 73 ? -8.378 4.760 16.892 1.00 93.06 73 GLU A N 1
ATOM 524 C CA . GLU A 1 73 ? -8.842 5.282 18.185 1.00 93.06 73 GLU A CA 1
ATOM 525 C C . GLU A 1 73 ? -9.203 4.142 19.149 1.00 93.06 73 GLU A C 1
ATOM 527 O O . GLU A 1 73 ? -8.863 4.175 20.329 1.00 93.06 73 GLU A O 1
ATOM 532 N N . LYS A 1 74 ? -9.851 3.094 18.624 1.00 93.62 74 LYS A N 1
ATOM 533 C CA . LYS A 1 74 ? -10.170 1.866 19.356 1.00 93.62 74 LYS A CA 1
ATOM 534 C C . LYS A 1 74 ? -9.377 0.698 18.767 1.00 93.62 74 LYS A C 1
ATOM 536 O O . LYS A 1 74 ? -9.462 0.477 17.556 1.00 93.62 74 LYS A O 1
ATOM 541 N N . PRO A 1 75 ? -8.636 -0.074 19.583 1.00 93.38 75 PRO A N 1
ATOM 542 C CA . PRO A 1 75 ? -7.947 -1.265 19.106 1.00 93.38 75 PRO A CA 1
ATOM 543 C C . PRO A 1 75 ? -8.927 -2.244 18.450 1.00 93.38 75 PRO A C 1
ATOM 545 O O . PRO A 1 75 ? -9.948 -2.595 19.037 1.00 93.38 75 PRO A O 1
ATOM 548 N N . ALA A 1 76 ? -8.599 -2.712 17.248 1.00 93.06 76 ALA A N 1
ATOM 549 C CA . ALA A 1 76 ? -9.399 -3.683 16.509 1.00 93.06 76 ALA A CA 1
ATOM 550 C C . ALA A 1 76 ? -8.504 -4.797 15.960 1.00 93.06 76 ALA A C 1
ATOM 552 O O . ALA A 1 76 ? -7.354 -4.557 15.580 1.00 93.06 76 ALA A O 1
ATOM 553 N N . LYS A 1 77 ? -9.022 -6.028 15.898 1.00 92.38 77 LYS A N 1
ATOM 554 C CA . LYS A 1 77 ? -8.311 -7.134 15.247 1.00 92.38 77 LYS A CA 1
ATOM 555 C C . LYS A 1 77 ? -8.473 -7.021 13.734 1.00 92.38 77 LYS A C 1
ATOM 557 O O . LYS A 1 77 ? -9.516 -6.604 13.239 1.00 92.38 77 LYS A O 1
ATOM 562 N N . TYR A 1 78 ? -7.474 -7.493 12.991 1.00 89.25 78 TYR A N 1
ATOM 563 C CA . TYR A 1 78 ? -7.511 -7.507 11.524 1.00 89.25 78 TYR A CA 1
ATOM 564 C C . TYR A 1 78 ? -8.769 -8.193 10.962 1.00 89.25 78 TYR A C 1
ATOM 566 O O . TYR A 1 78 ? -9.400 -7.679 10.043 1.00 89.25 78 TYR A O 1
ATOM 574 N N . ASN A 1 79 ? -9.183 -9.311 11.566 1.00 91.25 79 ASN A N 1
ATOM 575 C CA . ASN A 1 79 ? -10.392 -10.027 11.155 1.00 91.25 79 ASN A CA 1
ATOM 576 C C . ASN A 1 79 ? -11.677 -9.213 11.370 1.00 91.25 79 ASN A C 1
ATOM 578 O O . ASN A 1 79 ? -12.618 -9.372 10.598 1.00 91.25 79 ASN A O 1
ATOM 582 N N . ASP A 1 80 ? -11.724 -8.340 12.379 1.00 92.94 80 ASP A N 1
ATOM 583 C CA . ASP A 1 80 ? -12.887 -7.481 12.624 1.00 92.94 80 ASP A CA 1
ATOM 584 C C . ASP A 1 80 ? -12.941 -6.351 11.588 1.00 92.94 80 ASP A C 1
ATOM 586 O O . ASP A 1 80 ? -14.000 -6.084 11.025 1.00 92.94 80 ASP A O 1
ATOM 590 N N . ILE A 1 81 ? -11.785 -5.778 11.232 1.00 92.19 81 ILE A N 1
ATOM 591 C CA . ILE A 1 81 ? -11.669 -4.799 10.138 1.00 92.19 81 ILE A CA 1
ATOM 592 C C . ILE A 1 81 ? -12.126 -5.426 8.815 1.00 92.19 81 ILE A C 1
ATOM 594 O O . ILE A 1 81 ? -12.968 -4.853 8.128 1.00 92.19 81 ILE A O 1
ATOM 598 N N . LYS A 1 82 ? -11.639 -6.632 8.481 1.00 91.69 82 LYS A N 1
ATOM 599 C CA . LYS A 1 82 ? -12.052 -7.371 7.275 1.00 91.69 82 LYS A CA 1
ATOM 600 C C . LYS A 1 82 ? -13.572 -7.547 7.201 1.00 91.69 82 LYS A C 1
ATOM 602 O O . LYS A 1 82 ? -14.164 -7.282 6.159 1.00 91.69 82 LYS A O 1
ATOM 607 N N . LYS A 1 83 ? -14.204 -7.960 8.306 1.00 93.69 83 LYS A N 1
ATOM 608 C CA . LYS A 1 83 ? -15.663 -8.142 8.379 1.00 93.69 83 LYS A CA 1
ATOM 609 C C . LYS A 1 83 ? -16.415 -6.845 8.096 1.00 93.69 83 LYS A C 1
ATOM 611 O O . LYS A 1 83 ? -17.339 -6.865 7.291 1.00 93.69 83 LYS A O 1
ATOM 616 N N . VAL A 1 84 ? -16.004 -5.734 8.710 1.00 93.88 84 VAL A N 1
ATOM 617 C CA . VAL A 1 84 ? -16.647 -4.424 8.506 1.00 93.88 84 VAL A CA 1
ATOM 618 C C . VAL A 1 84 ? -16.482 -3.947 7.062 1.00 93.88 84 VAL A C 1
ATOM 620 O O . VAL A 1 84 ? -17.451 -3.497 6.459 1.00 93.88 84 VAL A O 1
ATOM 623 N N . VAL A 1 85 ? -15.291 -4.094 6.473 1.00 93.12 85 VAL A N 1
ATOM 624 C CA . VAL A 1 85 ? -15.040 -3.725 5.067 1.00 93.12 85 VAL A CA 1
ATOM 625 C C . VAL A 1 85 ? -15.898 -4.568 4.121 1.00 93.12 85 VAL A C 1
ATOM 627 O O . VAL A 1 85 ? -16.522 -4.016 3.215 1.00 93.12 85 VAL A O 1
ATOM 630 N N . LYS A 1 86 ? -15.994 -5.882 4.358 1.00 93.19 86 LYS A N 1
ATOM 631 C CA . LYS A 1 86 ? -16.853 -6.773 3.570 1.00 93.19 86 LYS A CA 1
ATOM 632 C C . LYS A 1 86 ? -18.328 -6.370 3.677 1.00 93.19 86 LYS A C 1
ATOM 634 O O . LYS A 1 86 ? -18.978 -6.170 2.655 1.00 93.19 86 LYS A O 1
ATOM 639 N N . GLN A 1 87 ? -18.832 -6.151 4.890 1.00 95.06 87 GLN A N 1
ATOM 640 C CA . GLN A 1 87 ? -20.205 -5.683 5.112 1.00 95.06 87 GLN A CA 1
ATOM 641 C C . GLN A 1 87 ? -20.479 -4.339 4.422 1.00 95.06 87 GLN A C 1
ATOM 643 O O . GLN A 1 87 ? -21.530 -4.162 3.813 1.00 95.06 87 GLN A O 1
ATOM 648 N N . ALA A 1 88 ? -19.529 -3.401 4.467 1.00 94.44 88 ALA A N 1
ATOM 649 C CA . ALA A 1 88 ? -19.656 -2.117 3.785 1.00 94.44 88 ALA A CA 1
ATOM 650 C C . ALA A 1 88 ? -19.706 -2.278 2.256 1.00 94.44 88 ALA A C 1
ATOM 652 O O . ALA A 1 88 ? -20.521 -1.616 1.612 1.00 94.44 88 ALA A O 1
ATOM 653 N N . SER A 1 89 ? -18.887 -3.179 1.694 1.00 92.31 89 SER A N 1
ATOM 654 C CA . SER A 1 89 ? -18.851 -3.489 0.254 1.00 92.31 89 SER A CA 1
ATOM 655 C C . SER A 1 89 ? -20.148 -4.120 -0.261 1.00 92.31 89 SER A C 1
ATOM 657 O O . SER A 1 89 ? -20.565 -3.869 -1.387 1.00 92.31 89 SER A O 1
ATOM 659 N N . GLU A 1 90 ? -20.827 -4.898 0.582 1.00 92.94 90 GLU A N 1
ATOM 660 C CA . GLU A 1 90 ? -22.098 -5.554 0.253 1.00 92.94 90 GLU A CA 1
ATOM 661 C C . GLU A 1 90 ? -23.321 -4.669 0.568 1.00 92.94 90 GLU A C 1
ATOM 663 O O . GLU A 1 90 ? -24.418 -4.937 0.073 1.00 92.94 90 GLU A O 1
ATOM 668 N N . GLY A 1 91 ? -23.134 -3.609 1.364 1.00 94.62 91 GLY A N 1
ATOM 669 C CA . GLY A 1 91 ? -24.183 -2.705 1.834 1.00 94.62 91 GLY A CA 1
ATOM 670 C C . GLY A 1 91 ? -24.077 -1.287 1.252 1.00 94.62 91 GLY A C 1
ATOM 671 O O . GLY A 1 91 ? -24.284 -1.103 0.052 1.00 94.62 91 GLY A O 1
ATOM 672 N N . PRO A 1 92 ? -23.799 -0.258 2.078 1.00 94.12 92 PRO A N 1
ATOM 673 C CA . PRO A 1 92 ? -23.891 1.150 1.673 1.00 94.12 92 PRO A CA 1
ATOM 674 C C . PRO A 1 92 ? -22.907 1.550 0.568 1.00 94.12 92 PRO A C 1
ATOM 676 O O . PRO A 1 92 ? -23.146 2.532 -0.127 1.00 94.12 92 PRO A O 1
ATOM 679 N N . LEU A 1 93 ? -21.808 0.809 0.403 1.00 92.75 93 LEU A N 1
ATOM 680 C CA . LEU A 1 93 ? -20.806 1.054 -0.632 1.00 92.75 93 LEU A CA 1
ATOM 681 C C . LEU A 1 93 ? -20.894 0.032 -1.767 1.00 92.75 93 LEU A C 1
ATOM 683 O O . LEU A 1 93 ? -19.931 -0.125 -2.513 1.00 92.75 93 LEU A O 1
ATOM 687 N N . LYS A 1 94 ? -22.030 -0.656 -1.926 1.00 90.75 94 LYS A N 1
ATOM 688 C CA . LYS A 1 94 ? -22.242 -1.570 -3.047 1.00 90.75 94 LYS A CA 1
ATOM 689 C C . LYS A 1 94 ? -22.097 -0.826 -4.370 1.00 90.75 94 LYS A C 1
ATOM 691 O O . LYS A 1 94 ? -22.628 0.265 -4.558 1.00 90.75 94 LYS A O 1
ATOM 696 N N . GLY A 1 95 ? -21.343 -1.423 -5.284 1.00 88.62 95 GLY A N 1
ATOM 697 C CA . GLY A 1 95 ? -20.878 -0.743 -6.484 1.00 88.62 95 GLY A CA 1
ATOM 698 C C . GLY A 1 95 ? -19.573 -0.009 -6.212 1.00 88.62 95 GLY A C 1
ATOM 699 O O . GLY A 1 95 ? -18.628 -0.279 -6.911 1.00 88.62 95 GLY A O 1
ATOM 700 N N . ILE A 1 96 ? -19.454 0.794 -5.155 1.00 89.50 96 ILE A N 1
ATOM 701 C CA . ILE A 1 96 ? -18.291 1.667 -4.899 1.00 89.50 96 ILE A CA 1
ATOM 702 C C . ILE A 1 96 ? -17.043 0.927 -4.386 1.00 89.50 96 ILE A C 1
ATOM 704 O O . ILE A 1 96 ? -15.911 1.217 -4.794 1.00 89.50 96 ILE A O 1
ATOM 708 N N . LEU A 1 97 ? -17.249 -0.011 -3.464 1.00 90.56 97 LEU A N 1
ATOM 709 C CA . LEU A 1 97 ? -16.214 -0.772 -2.774 1.00 90.56 97 LEU A CA 1
ATOM 710 C C . LEU A 1 97 ? -16.360 -2.253 -3.129 1.00 90.56 97 LEU A C 1
ATOM 712 O O . LEU A 1 97 ? -17.416 -2.842 -2.923 1.00 90.56 97 LEU A O 1
ATOM 716 N N . GLY A 1 98 ? -15.286 -2.856 -3.628 1.00 90.19 98 GLY A N 1
ATOM 717 C CA . GLY A 1 98 ? -15.143 -4.296 -3.808 1.00 90.19 98 GLY A CA 1
ATOM 718 C C . GLY A 1 98 ? -14.303 -4.924 -2.697 1.00 90.19 98 GLY A C 1
ATOM 719 O O . GLY A 1 98 ? -13.503 -4.256 -2.039 1.00 90.19 98 GLY A O 1
ATOM 720 N N . TYR A 1 99 ? -14.445 -6.231 -2.514 1.00 89.94 99 TYR A N 1
ATOM 721 C CA . TYR A 1 99 ? -13.700 -7.009 -1.528 1.00 89.94 99 TYR A CA 1
ATOM 722 C C . TYR A 1 99 ? -13.313 -8.360 -2.133 1.00 89.94 99 TYR A C 1
ATOM 724 O O . TYR A 1 99 ? -14.150 -9.010 -2.755 1.00 89.94 99 TYR A O 1
ATOM 732 N N . THR A 1 100 ? -12.060 -8.784 -1.959 1.00 90.12 100 THR A N 1
ATOM 733 C CA . THR A 1 100 ? -11.587 -10.098 -2.421 1.00 90.12 100 THR A CA 1
ATOM 734 C C . THR A 1 100 ? -10.633 -10.737 -1.414 1.00 90.12 100 THR A C 1
ATOM 736 O O . THR A 1 100 ? -9.818 -10.062 -0.777 1.00 90.12 100 THR A O 1
ATOM 739 N N . GLU A 1 101 ? -10.747 -12.056 -1.267 1.00 89.50 101 GLU A N 1
ATOM 740 C CA . 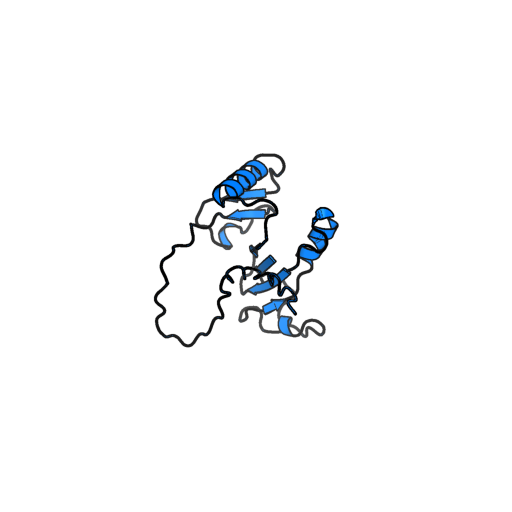GLU A 1 101 ? -9.810 -12.886 -0.498 1.00 89.50 101 GLU A CA 1
ATOM 741 C C . GLU A 1 101 ? -8.883 -13.712 -1.400 1.00 89.50 101 GLU A C 1
ATOM 743 O O . GLU A 1 101 ? -8.040 -14.459 -0.897 1.00 89.50 101 GLU A O 1
ATOM 748 N N . ASP A 1 102 ? -9.020 -13.559 -2.717 1.00 88.88 102 ASP A N 1
ATOM 749 C CA . ASP A 1 102 ? -8.226 -14.277 -3.703 1.00 88.88 102 ASP A CA 1
ATOM 750 C C . ASP A 1 102 ? -6.789 -13.739 -3.742 1.00 88.88 102 ASP A C 1
ATOM 752 O O . ASP A 1 102 ? -6.507 -12.581 -3.416 1.00 88.88 102 ASP A O 1
ATOM 756 N N . GLN A 1 103 ? -5.851 -14.591 -4.159 1.00 89.12 103 GLN A N 1
ATOM 757 C CA . GLN A 1 103 ? -4.457 -14.201 -4.381 1.00 89.12 103 GLN A CA 1
ATOM 758 C C . GLN A 1 103 ? -4.330 -13.475 -5.726 1.00 89.12 103 GLN A C 1
ATOM 760 O O . GLN A 1 103 ? -3.961 -14.072 -6.733 1.00 89.12 103 GLN A O 1
ATOM 765 N N . VAL A 1 104 ? -4.672 -12.191 -5.719 1.00 90.50 104 VAL A N 1
ATOM 766 C CA . VAL A 1 104 ? -4.733 -11.316 -6.898 1.00 90.50 104 VAL A CA 1
ATOM 767 C C . VAL A 1 104 ? -3.451 -10.517 -7.117 1.00 90.50 104 VAL A C 1
ATOM 769 O O . VAL A 1 104 ? -2.744 -10.143 -6.175 1.00 90.50 104 VAL A O 1
ATOM 772 N N . VAL A 1 105 ? -3.189 -10.183 -8.373 1.00 91.94 105 VAL A N 1
ATOM 773 C CA . VAL A 1 105 ? -2.137 -9.261 -8.814 1.00 91.94 105 VAL A CA 1
ATOM 774 C C . VAL A 1 105 ? -2.741 -8.067 -9.561 1.00 91.94 105 VAL A C 1
ATOM 776 O O . VAL A 1 105 ? -3.934 -8.020 -9.846 1.00 91.94 105 VAL A O 1
ATOM 779 N N . SER A 1 106 ? -1.927 -7.054 -9.877 1.00 92.06 106 SER A N 1
ATOM 780 C CA . SER A 1 106 ? -2.425 -5.802 -10.467 1.00 92.06 106 SER A CA 1
ATOM 781 C C . SER A 1 106 ? -3.199 -6.004 -11.773 1.00 92.06 106 SER A C 1
ATOM 783 O O . SER A 1 106 ? -4.191 -5.317 -11.994 1.00 92.06 106 SER A O 1
ATOM 785 N N . CYS A 1 107 ? -2.793 -6.946 -12.629 1.00 91.75 107 CYS A N 1
ATOM 786 C CA . CYS A 1 107 ? -3.456 -7.156 -13.914 1.00 91.75 107 CYS A CA 1
ATOM 787 C C . CYS A 1 107 ? -4.882 -7.702 -13.794 1.00 91.75 107 CYS A C 1
ATOM 789 O O . CYS A 1 107 ? -5.686 -7.426 -14.684 1.00 91.75 107 CYS A O 1
ATOM 791 N N . ASP A 1 108 ? -5.212 -8.388 -12.697 1.00 91.19 108 ASP A N 1
ATOM 792 C CA . ASP A 1 108 ? -6.555 -8.930 -12.446 1.00 91.19 108 ASP A CA 1
ATOM 793 C C . ASP A 1 108 ? -7.592 -7.814 -12.254 1.00 91.19 108 ASP A C 1
ATOM 795 O O . ASP A 1 108 ? -8.792 -8.025 -12.410 1.00 91.19 108 ASP A O 1
ATOM 799 N N . PHE A 1 109 ? -7.125 -6.596 -11.959 1.00 91.31 109 PHE A N 1
ATOM 800 C CA . PHE A 1 109 ? -7.964 -5.413 -11.793 1.00 91.31 109 PHE A CA 1
ATOM 801 C C . PHE A 1 109 ? -8.056 -4.539 -13.048 1.00 91.31 109 PHE A C 1
ATOM 803 O O . PHE A 1 109 ? -8.768 -3.530 -13.041 1.00 91.31 109 PHE A O 1
ATOM 810 N N . ASN A 1 110 ? -7.382 -4.899 -14.145 1.00 86.19 110 ASN A N 1
ATOM 811 C CA . ASN A 1 110 ? -7.576 -4.209 -15.418 1.00 86.19 110 ASN A CA 1
ATOM 812 C C . ASN A 1 110 ? -9.035 -4.364 -15.861 1.00 86.19 110 ASN A C 1
ATOM 814 O O . ASN A 1 110 ? -9.595 -5.449 -15.783 1.00 86.19 110 ASN A O 1
ATOM 818 N N . THR A 1 111 ? -9.654 -3.285 -16.345 1.00 77.50 111 THR A N 1
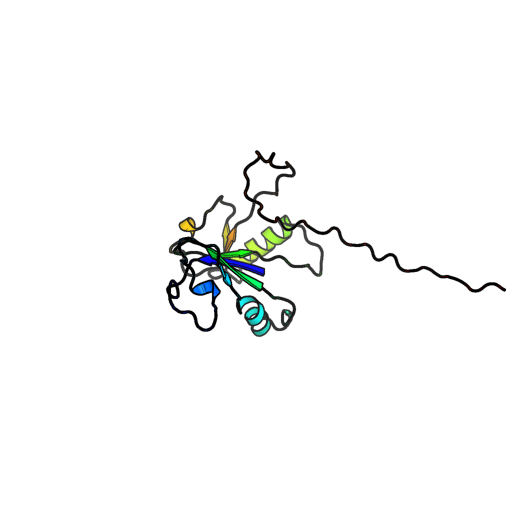ATOM 819 C CA . THR A 1 111 ? -11.067 -3.244 -16.785 1.00 77.50 111 THR A CA 1
ATOM 820 C C . THR A 1 111 ? -12.123 -3.461 -15.696 1.00 77.50 111 THR A C 1
ATOM 822 O O . THR A 1 111 ? -13.315 -3.423 -16.000 1.00 77.50 111 THR A O 1
ATOM 825 N N . THR A 1 112 ? -11.733 -3.591 -14.421 1.00 63.88 112 THR A N 1
ATOM 826 C CA . THR A 1 112 ? -12.705 -3.471 -13.326 1.00 63.88 112 THR A CA 1
ATOM 827 C C . THR A 1 112 ? -13.356 -2.092 -13.407 1.00 63.88 112 THR A C 1
ATOM 829 O O . THR A 1 112 ? -12.672 -1.082 -13.573 1.00 63.88 112 THR A O 1
ATOM 832 N N . GLY A 1 113 ? -14.689 -2.051 -13.397 1.00 53.28 113 GLY A N 1
ATOM 833 C CA . GLY A 1 113 ? -15.472 -0.855 -13.702 1.00 53.28 113 GLY A CA 1
ATOM 834 C C . GLY A 1 113 ? -15.378 0.247 -12.645 1.00 53.28 113 GLY A C 1
ATOM 835 O O . GLY A 1 113 ? -16.392 0.585 -12.070 1.00 53.28 113 GLY A O 1
ATOM 836 N N . GLY A 1 114 ? -14.202 0.829 -12.400 1.00 48.47 114 GLY A N 1
ATOM 837 C CA . GLY A 1 114 ? -14.041 2.101 -11.688 1.00 48.47 114 GLY A CA 1
ATOM 838 C C . GLY A 1 114 ? -14.094 2.059 -10.158 1.00 48.47 114 GLY A C 1
ATOM 839 O O . GLY A 1 114 ? -14.452 3.069 -9.557 1.00 48.47 114 GLY A O 1
ATOM 840 N N . TRP A 1 115 ? -13.729 0.948 -9.509 1.00 61.91 115 TRP A N 1
ATOM 841 C CA . TRP A 1 115 ? -13.980 0.771 -8.071 1.00 61.91 115 TRP A CA 1
ATOM 842 C C . TRP A 1 115 ? -12.741 0.444 -7.236 1.00 61.91 115 TRP A C 1
ATOM 844 O O . TRP A 1 115 ? -11.740 -0.071 -7.730 1.00 61.91 115 TRP A O 1
ATOM 854 N N . THR A 1 116 ? -12.819 0.740 -5.934 1.00 62.41 116 THR A N 1
ATOM 855 C CA . THR A 1 116 ? -11.767 0.399 -4.964 1.00 62.41 116 THR A CA 1
ATOM 856 C C . THR A 1 116 ? -11.969 -1.035 -4.499 1.00 62.41 116 THR A C 1
ATOM 858 O O . THR A 1 116 ? -12.978 -1.325 -3.870 1.00 62.41 116 THR A O 1
ATOM 861 N N . SER A 1 117 ? -11.024 -1.932 -4.759 1.00 69.75 117 SER A N 1
ATOM 862 C CA . SER A 1 117 ? -11.040 -3.293 -4.214 1.00 69.75 117 SER A CA 1
ATOM 863 C C . SER A 1 117 ? -10.164 -3.396 -2.970 1.00 69.75 117 SER A C 1
ATOM 865 O O . SER A 1 117 ? -9.015 -2.952 -2.987 1.00 69.75 117 SER A O 1
ATOM 867 N N . TRP A 1 118 ? -10.665 -4.034 -1.917 1.00 71.69 118 TRP A N 1
ATOM 868 C CA . TRP A 1 118 ? -9.871 -4.427 -0.756 1.00 71.69 118 TRP A CA 1
ATOM 869 C C . TRP A 1 118 ? -9.367 -5.866 -0.909 1.00 71.69 118 TRP A C 1
ATOM 871 O O . TRP A 1 118 ? -10.149 -6.795 -0.689 1.00 71.69 118 TRP A O 1
ATOM 881 N N . PRO A 1 119 ? -8.084 -6.077 -1.263 1.00 68.12 119 PRO A N 1
ATOM 882 C CA . PRO A 1 119 ? -7.469 -7.388 -1.167 1.00 68.12 119 PRO A CA 1
ATOM 883 C C . PRO A 1 119 ? -7.149 -7.693 0.294 1.00 68.12 119 PRO A C 1
ATOM 885 O O . PRO A 1 119 ? -6.650 -6.844 1.043 1.00 68.12 119 PRO A O 1
ATOM 888 N N . THR A 1 120 ? -7.403 -8.924 0.713 1.00 64.06 120 THR A N 1
A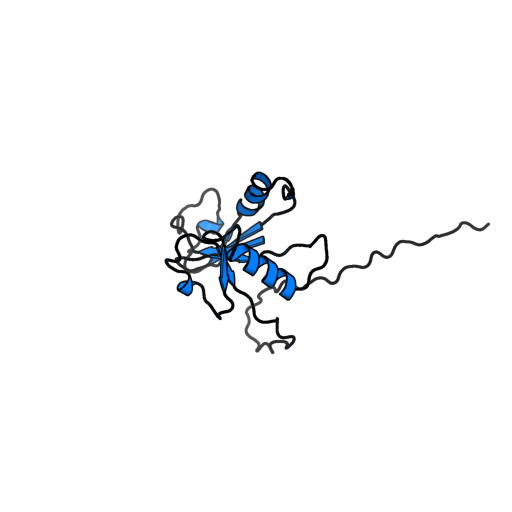TOM 889 C CA . THR A 1 120 ? -6.980 -9.375 2.038 1.00 64.06 120 THR A CA 1
ATOM 890 C C . THR A 1 120 ? -5.631 -10.052 1.925 1.00 64.06 120 THR A C 1
ATOM 892 O O . THR A 1 120 ? -5.468 -11.001 1.164 1.00 64.06 120 THR A O 1
ATOM 895 N N . TRP A 1 121 ? -4.656 -9.574 2.689 1.00 61.53 121 TRP A N 1
ATOM 896 C CA . TRP A 1 121 ? -3.341 -10.195 2.707 1.00 61.53 121 TRP A CA 1
ATOM 897 C C . TRP A 1 121 ? -3.361 -11.423 3.618 1.00 61.53 121 TRP A C 1
ATOM 899 O O . TRP A 1 121 ? -3.985 -11.381 4.687 1.00 61.53 121 TRP A O 1
ATOM 909 N N . PRO A 1 122 ? -2.656 -12.507 3.250 1.00 53.19 122 PRO A N 1
ATOM 910 C CA . PRO A 1 122 ? -2.433 -13.598 4.179 1.00 53.19 122 PRO A CA 1
ATOM 911 C C . PRO A 1 122 ? -1.736 -13.063 5.442 1.00 53.19 122 PRO A C 1
ATOM 913 O O . PRO A 1 122 ? -0.972 -12.090 5.365 1.00 53.19 122 PRO A O 1
ATOM 916 N N . PRO A 1 123 ? -1.975 -13.673 6.619 1.00 49.50 123 PRO A N 1
ATOM 917 C CA . PRO A 1 123 ? -1.285 -13.290 7.843 1.00 49.50 123 PRO A CA 1
ATOM 918 C C . PRO A 1 123 ? 0.221 -13.242 7.587 1.00 49.50 123 PRO A C 1
ATOM 920 O O . PRO A 1 123 ? 0.779 -14.202 7.051 1.00 49.50 123 PRO A O 1
ATOM 923 N N . ARG A 1 124 ? 0.889 -12.136 7.954 1.00 52.19 124 ARG A N 1
ATOM 924 C CA . ARG A 1 124 ? 2.352 -12.036 7.838 1.00 52.19 124 ARG A CA 1
ATOM 925 C C . ARG A 1 124 ? 2.964 -13.247 8.543 1.00 52.19 124 ARG A C 1
ATOM 927 O O . ARG A 1 124 ? 2.889 -13.358 9.767 1.00 52.19 124 ARG A O 1
ATOM 934 N N . SER A 1 125 ? 3.555 -14.167 7.783 1.00 36.50 125 SER A N 1
ATOM 935 C CA . SER A 1 125 ? 4.251 -15.311 8.363 1.00 36.50 125 SER A CA 1
ATOM 936 C C . SER A 1 125 ? 5.382 -14.785 9.245 1.00 36.50 125 SER A C 1
ATOM 938 O O . SER A 1 125 ? 6.235 -14.041 8.764 1.00 36.50 125 SER A O 1
ATOM 940 N N . LYS A 1 126 ? 5.438 -15.197 10.515 1.00 39.69 126 LYS A N 1
ATOM 941 C CA . LYS A 1 126 ? 6.530 -14.846 11.444 1.00 39.69 126 LYS A CA 1
ATOM 942 C C . LYS A 1 126 ? 7.889 -15.467 11.074 1.00 39.69 126 LYS A C 1
ATOM 944 O O . LYS A 1 126 ? 8.831 -15.355 11.851 1.00 39.69 126 LYS A O 1
ATOM 949 N N . LYS A 1 127 ? 8.017 -16.142 9.926 1.00 30.52 127 LYS A N 1
ATOM 950 C CA . LYS A 1 127 ? 9.289 -16.734 9.506 1.00 30.52 127 LYS A CA 1
ATOM 951 C C . LYS A 1 127 ? 10.182 -15.655 8.877 1.00 30.52 127 LYS A C 1
ATOM 953 O O . LYS A 1 127 ? 9.760 -15.028 7.902 1.00 30.52 127 LYS A O 1
ATOM 958 N N . PRO A 1 128 ? 11.392 -15.416 9.413 1.00 34.06 128 PRO A N 1
ATOM 959 C CA . PRO A 1 128 ? 12.358 -14.557 8.754 1.00 34.06 128 PRO A CA 1
ATOM 960 C C . PRO A 1 128 ? 12.752 -15.204 7.426 1.00 34.06 128 PRO A C 1
ATOM 962 O O . PRO A 1 128 ? 13.131 -16.372 7.383 1.00 34.06 128 PRO A O 1
ATOM 965 N N . TRP A 1 129 ? 12.643 -14.444 6.339 1.00 32.91 129 TRP A N 1
ATOM 966 C CA . TRP A 1 129 ? 13.246 -14.825 5.069 1.00 32.91 129 TRP A CA 1
ATOM 967 C C . TRP A 1 129 ? 14.763 -14.837 5.272 1.00 32.91 129 TRP A C 1
ATOM 969 O O . TRP A 1 129 ? 15.350 -13.800 5.582 1.00 32.91 129 TRP A O 1
ATOM 979 N N . THR A 1 130 ? 15.395 -16.002 5.140 1.00 35.94 130 THR A N 1
ATOM 980 C CA . THR A 1 130 ? 16.853 -16.127 5.079 1.00 35.94 130 THR A CA 1
ATOM 981 C C . THR A 1 130 ? 17.335 -15.429 3.813 1.00 35.94 130 THR A C 1
ATOM 983 O O . THR A 1 130 ? 17.112 -15.903 2.701 1.00 35.94 130 THR A O 1
ATOM 986 N N . THR A 1 131 ? 17.951 -14.263 3.971 1.00 43.88 131 THR A N 1
ATOM 987 C CA . THR A 1 131 ? 18.551 -13.506 2.874 1.00 43.88 131 THR A CA 1
ATOM 988 C C . THR A 1 131 ? 19.857 -14.168 2.441 1.00 43.88 131 THR A C 1
ATOM 990 O O . THR A 1 131 ? 20.828 -14.155 3.195 1.00 43.88 131 THR A O 1
ATOM 993 N N . HIS A 1 132 ? 19.897 -14.704 1.219 1.00 33.50 132 HIS A N 1
ATOM 994 C CA . HIS A 1 132 ? 21.149 -14.886 0.479 1.00 33.50 132 HIS A CA 1
ATOM 995 C C . HIS A 1 132 ? 21.821 -13.516 0.253 1.00 33.50 132 HIS A C 1
ATOM 997 O O . HIS A 1 132 ? 21.113 -12.514 0.093 1.00 33.50 132 HIS A O 1
ATOM 1003 N N . PRO A 1 133 ? 23.164 -13.436 0.233 1.00 36.78 133 PRO A N 1
ATOM 1004 C CA . PRO A 1 133 ? 23.870 -12.174 0.091 1.00 36.78 133 PRO A CA 1
ATOM 1005 C C . PRO A 1 133 ? 23.820 -11.735 -1.377 1.00 36.78 133 PRO A C 1
ATOM 1007 O O . PRO A 1 133 ? 24.613 -12.178 -2.199 1.00 36.78 133 PRO A O 1
ATOM 1010 N N . SER A 1 134 ? 22.871 -10.865 -1.711 1.00 34.53 134 SER A N 1
ATOM 1011 C CA . SER A 1 134 ? 22.910 -10.057 -2.932 1.00 34.53 134 SER A CA 1
ATOM 1012 C C . SER A 1 134 ? 23.061 -8.586 -2.533 1.00 34.53 134 SER A C 1
ATOM 1014 O O . SER A 1 134 ? 22.402 -8.151 -1.579 1.00 34.53 134 SER A O 1
ATOM 1016 N N . PRO A 1 135 ? 23.922 -7.801 -3.205 1.00 32.28 135 PRO A N 1
ATOM 1017 C CA . PRO A 1 135 ? 24.153 -6.402 -2.881 1.00 32.28 135 PRO A CA 1
ATOM 1018 C C . PRO A 1 135 ? 22.998 -5.542 -3.414 1.00 32.28 135 PRO A C 1
ATOM 1020 O O . PRO A 1 135 ? 23.138 -4.801 -4.377 1.00 32.28 135 PRO A O 1
ATOM 1023 N N . ALA A 1 136 ? 21.837 -5.623 -2.770 1.00 34.53 136 ALA A N 1
ATOM 1024 C CA . ALA A 1 136 ? 20.733 -4.689 -2.963 1.00 34.53 136 ALA A CA 1
ATOM 1025 C C . ALA A 1 136 ? 20.186 -4.289 -1.587 1.00 34.53 136 ALA A C 1
ATOM 1027 O O . ALA A 1 136 ? 19.308 -4.935 -1.014 1.00 34.53 136 ALA A O 1
ATOM 1028 N N . ARG A 1 137 ? 20.755 -3.220 -1.014 1.00 27.61 137 ARG A N 1
ATOM 1029 C CA . ARG A 1 137 ? 20.261 -2.587 0.218 1.00 27.61 137 ARG A CA 1
ATOM 1030 C C . ARG A 1 137 ? 18.898 -1.946 -0.065 1.00 27.61 137 ARG A C 1
ATOM 1032 O O . ARG A 1 137 ? 18.825 -0.800 -0.492 1.00 27.61 137 ARG A O 1
ATOM 1039 N N . ILE A 1 138 ? 17.816 -2.668 0.206 1.00 31.14 138 ILE A N 1
ATOM 1040 C CA . ILE A 1 138 ? 16.474 -2.089 0.335 1.00 31.14 138 ILE A CA 1
ATOM 1041 C C . ILE A 1 138 ? 16.231 -1.839 1.827 1.00 31.14 138 ILE A C 1
ATOM 1043 O O . ILE A 1 138 ? 16.156 -2.777 2.623 1.00 31.14 138 ILE A O 1
ATOM 1047 N N . LEU A 1 139 ? 16.137 -0.565 2.220 1.00 27.86 139 LEU A N 1
ATOM 1048 C CA . LEU A 1 139 ? 15.719 -0.162 3.564 1.00 27.86 139 LEU A CA 1
ATOM 1049 C C . LEU A 1 139 ? 14.282 -0.653 3.818 1.00 27.86 139 LEU A C 1
ATOM 1051 O O . LEU A 1 139 ? 13.327 -0.122 3.258 1.00 27.86 139 LEU A O 1
ATOM 1055 N N . ARG A 1 140 ? 14.121 -1.656 4.688 1.00 28.38 140 ARG A N 1
ATOM 1056 C CA . ARG A 1 140 ? 12.821 -2.029 5.264 1.00 28.38 140 ARG A CA 1
ATOM 1057 C C . ARG A 1 140 ? 12.507 -1.105 6.438 1.00 28.38 140 ARG A C 1
ATOM 1059 O O . ARG A 1 140 ? 13.281 -1.046 7.392 1.00 28.38 140 ARG A O 1
ATOM 1066 N N . ALA A 1 141 ? 11.349 -0.448 6.409 1.00 30.53 141 ALA A N 1
ATOM 1067 C CA . ALA A 1 141 ? 10.778 0.182 7.593 1.00 30.53 141 ALA A CA 1
ATOM 1068 C C . ALA A 1 141 ? 10.471 -0.907 8.640 1.00 30.53 141 ALA A C 1
ATOM 1070 O O . ALA A 1 141 ? 9.637 -1.783 8.413 1.00 30.53 141 ALA A O 1
ATOM 1071 N N . ARG A 1 142 ? 11.197 -0.888 9.763 1.00 34.47 142 ARG A N 1
ATOM 1072 C CA . ARG A 1 142 ? 10.872 -1.670 10.964 1.00 34.47 142 ARG A CA 1
ATOM 1073 C C . ARG A 1 142 ? 9.692 -1.009 11.679 1.00 34.47 142 ARG A C 1
ATOM 1075 O O . ARG A 1 142 ? 9.678 0.212 11.824 1.00 34.47 142 ARG A O 1
ATOM 1082 N N . GLU A 1 143 ? 8.751 -1.814 12.167 1.00 33.06 143 GLU A N 1
ATOM 1083 C CA . GLU A 1 143 ? 7.821 -1.396 13.222 1.00 33.06 143 GLU A CA 1
ATOM 1084 C C . GLU A 1 143 ? 8.659 -0.906 14.413 1.00 33.06 143 GLU A C 1
ATOM 1086 O O . GLU A 1 143 ? 9.486 -1.654 14.941 1.00 33.06 143 GLU A O 1
ATOM 1091 N N . ARG A 1 144 ? 8.519 0.371 14.794 1.00 33.53 144 ARG A N 1
ATOM 1092 C CA . ARG A 1 144 ? 9.068 0.839 16.071 1.00 33.53 144 ARG A CA 1
ATOM 1093 C C . ARG A 1 144 ? 8.200 0.244 17.185 1.00 33.53 144 ARG A C 1
ATOM 1095 O O . ARG A 1 144 ? 6.982 0.410 17.114 1.00 33.53 144 ARG A O 1
ATOM 1102 N N . PRO A 1 145 ? 8.784 -0.395 18.210 1.00 34.91 145 PRO A N 1
ATOM 1103 C CA . PRO A 1 145 ? 8.061 -0.617 19.451 1.00 34.91 145 PRO A CA 1
ATOM 1104 C C . PRO A 1 145 ? 7.703 0.749 20.049 1.00 34.91 145 PRO A C 1
ATOM 1106 O O . PRO A 1 145 ? 8.496 1.691 19.965 1.00 34.91 145 PRO A O 1
ATOM 1109 N N . SER A 1 146 ? 6.504 0.863 20.619 1.00 40.88 146 SER A N 1
ATOM 1110 C CA . SER A 1 146 ? 6.090 2.020 21.410 1.00 40.88 146 SER A CA 1
ATOM 1111 C C . SER A 1 146 ? 7.132 2.285 22.495 1.00 40.88 146 SER A C 1
ATOM 1113 O O . SER A 1 146 ? 7.404 1.407 23.314 1.00 40.88 146 SER A O 1
ATOM 1115 N N . VAL A 1 147 ? 7.722 3.478 22.489 1.00 42.41 147 VAL A N 1
ATOM 1116 C CA . VAL A 1 147 ? 8.509 3.962 23.622 1.00 42.41 147 VAL A CA 1
ATOM 1117 C C . VAL A 1 147 ? 7.511 4.174 24.754 1.00 42.41 147 VAL A C 1
ATOM 1119 O O . VAL A 1 147 ? 6.604 4.992 24.622 1.00 42.41 147 VAL A O 1
ATOM 1122 N N . ALA A 1 148 ? 7.621 3.372 25.811 1.00 39.44 148 ALA A N 1
ATOM 1123 C CA . ALA A 1 148 ? 6.936 3.648 27.060 1.00 39.44 148 ALA A CA 1
ATOM 1124 C C . ALA A 1 148 ? 7.468 4.987 27.588 1.00 39.44 148 ALA A C 1
ATOM 1126 O O . ALA A 1 148 ? 8.677 5.149 27.745 1.00 39.44 148 ALA A O 1
ATOM 1127 N N . GLU A 1 149 ? 6.574 5.951 27.791 1.00 36.06 149 GLU A N 1
ATOM 1128 C CA . GLU A 1 149 ? 6.852 7.145 28.584 1.00 36.06 149 GLU A CA 1
ATOM 1129 C C . GLU A 1 149 ? 7.226 6.695 30.002 1.00 36.06 149 GLU A C 1
ATOM 1131 O O . GLU A 1 149 ? 6.365 6.330 30.800 1.00 36.06 149 GLU A O 1
ATOM 1136 N N . GLU A 1 150 ? 8.519 6.706 30.323 1.00 37.00 150 GLU A N 1
ATOM 1137 C CA . GLU A 1 150 ? 8.958 6.805 31.711 1.00 37.00 150 GLU A CA 1
ATOM 1138 C C . GLU A 1 150 ? 8.672 8.236 32.179 1.00 37.00 150 GLU A C 1
ATOM 1140 O O . GLU A 1 150 ? 9.407 9.181 31.894 1.00 37.00 150 GLU A O 1
ATOM 1145 N N . SER A 1 151 ? 7.550 8.401 32.875 1.00 41.66 151 SER A N 1
ATOM 1146 C CA . SER A 1 151 ? 7.262 9.589 33.672 1.00 41.66 151 SER A CA 1
ATOM 1147 C C . SER A 1 151 ? 8.338 9.748 34.758 1.00 41.66 151 SER A C 1
ATOM 1149 O O . SER A 1 151 ? 8.564 8.786 35.498 1.00 41.66 151 SER A O 1
ATOM 1151 N N . PRO A 1 152 ? 8.957 10.928 34.947 1.00 43.84 152 PRO A N 1
ATOM 1152 C CA . PRO A 1 152 ? 9.838 11.152 36.083 1.00 43.84 152 PRO A CA 1
ATOM 1153 C C . PRO A 1 152 ? 8.984 11.250 37.352 1.00 43.84 152 PRO A C 1
ATOM 1155 O O . PRO A 1 152 ? 8.371 12.279 37.645 1.00 43.84 152 PRO A O 1
ATOM 1158 N N . SER A 1 153 ? 8.914 10.158 38.109 1.00 49.09 153 SER A N 1
ATOM 1159 C CA . SER A 1 153 ? 8.357 10.156 39.454 1.00 49.09 153 SER A CA 1
ATOM 1160 C C . SER A 1 153 ? 9.302 10.896 40.406 1.00 49.09 153 SER A C 1
ATOM 1162 O O . SER A 1 153 ? 10.379 10.405 40.723 1.00 49.09 153 SER A O 1
ATOM 1164 N N . GLN A 1 154 ? 8.848 12.061 40.871 1.00 40.97 154 GLN A N 1
ATOM 1165 C CA . GLN A 1 154 ? 8.967 12.520 42.261 1.00 40.97 154 GLN A CA 1
ATOM 1166 C C . GLN A 1 154 ? 10.381 12.467 42.879 1.00 40.97 154 GLN A C 1
ATOM 1168 O O . GLN A 1 154 ? 10.705 11.573 43.656 1.00 40.97 154 GLN A O 1
ATOM 1173 N N . LEU A 1 155 ? 11.185 13.505 42.634 1.00 43.81 155 LEU A N 1
ATOM 1174 C CA . LEU A 1 155 ?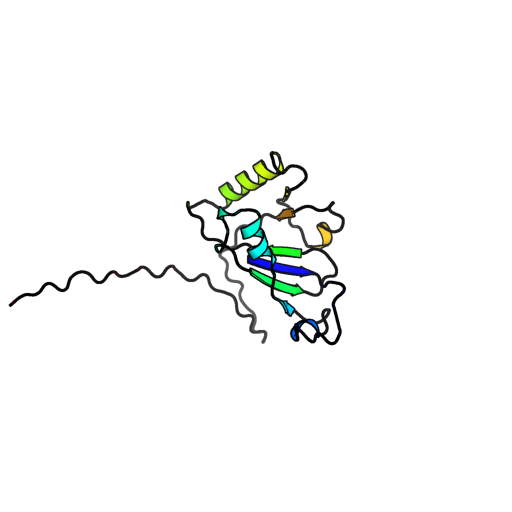 12.218 13.921 43.586 1.00 43.81 155 LEU A CA 1
ATOM 1175 C C . LEU A 1 155 ? 11.552 14.821 44.635 1.00 43.81 155 LEU A C 1
ATOM 1177 O O . LEU A 1 155 ? 11.291 15.997 44.391 1.00 43.81 155 LEU A O 1
ATOM 1181 N N . SER A 1 156 ? 11.216 14.234 45.784 1.00 50.06 156 SER A N 1
ATOM 1182 C CA . SER A 1 156 ? 10.782 14.955 46.983 1.00 50.06 156 SER A CA 1
ATOM 1183 C C . SER A 1 156 ? 11.952 15.728 47.610 1.00 50.06 156 SER A C 1
ATOM 1185 O O . SER A 1 156 ? 13.051 15.174 47.677 1.00 50.06 156 SER A O 1
ATOM 1187 N N . PRO A 1 157 ? 11.741 16.943 48.143 1.00 38.81 157 PRO A N 1
ATOM 1188 C CA . PRO A 1 157 ? 12.765 17.662 48.889 1.00 38.81 157 PRO A CA 1
ATOM 1189 C C . PRO A 1 157 ? 12.811 17.156 50.339 1.00 38.81 157 PRO A C 1
ATOM 1191 O O . PRO A 1 157 ? 11.780 17.110 51.010 1.00 38.81 157 PRO A O 1
ATOM 1194 N N . GLN A 1 158 ? 13.993 16.786 50.837 1.00 51.78 158 GLN A N 1
ATOM 1195 C CA . GLN A 1 158 ? 14.223 16.578 52.268 1.00 51.78 158 GLN A CA 1
ATOM 1196 C C . GLN A 1 158 ? 15.542 17.223 52.714 1.00 51.78 158 GLN A C 1
ATOM 1198 O O . GLN A 1 158 ? 16.603 16.797 52.270 1.00 51.78 158 GLN A O 1
ATOM 1203 N N . HIS A 1 159 ? 15.372 18.166 53.651 1.00 49.22 159 HIS A N 1
ATOM 1204 C CA . HIS A 1 159 ? 16.326 18.866 54.526 1.00 49.22 159 HIS A CA 1
ATOM 1205 C C . HIS A 1 159 ? 17.280 19.894 53.908 1.00 49.22 159 HIS A C 1
ATOM 1207 O O . HIS A 1 159 ? 18.089 19.547 53.025 1.00 49.22 159 HIS A O 1
#